Protein AF-A0AAV9YZR0-F1 (afdb_monomer_lite)

Sequence (132 aa):
MIPSLGHGLAVLQLYFVAQFSLRRVFYILSILITTYPLFQLHLNQLNEPRQPRETAWLRSIHAVLYSAFGAENEHPDYPPEPDNVGPDLAGKFCRDLQQLYHLLGADDTSMSLFPEPQIILCTPRLNCIFCP

Organism: NCBI:txid2862362

Structure (mmCIF, N/CA/C/O backbone):
data_AF-A0AAV9YZR0-F1
#
_entry.id   AF-A0AAV9YZR0-F1
#
loop_
_atom_site.group_PDB
_atom_site.id
_atom_site.type_symbol
_atom_site.label_atom_id
_atom_site.label_alt_id
_atom_site.label_comp_id
_atom_site.label_asym_id
_atom_site.label_entity_id
_atom_site.label_seq_id
_atom_site.pdbx_PDB_ins_code
_atom_site.Cartn_x
_atom_site.Cartn_y
_atom_site.Cartn_z
_atom_site.occupancy
_atom_site.B_iso_or_equiv
_atom_site.auth_seq_id
_atom_site.auth_comp_id
_atom_site.auth_asym_id
_atom_site.auth_atom_id
_atom_site.pdbx_PDB_model_num
ATOM 1 N N . MET A 1 1 ? -6.582 18.685 -1.205 1.00 40.47 1 MET A N 1
ATOM 2 C CA . MET A 1 1 ? -5.431 19.158 -2.009 1.00 40.47 1 MET A CA 1
ATOM 3 C C . MET A 1 1 ? -5.025 18.003 -2.918 1.00 40.47 1 MET A C 1
ATOM 5 O O . MET A 1 1 ? -4.905 16.891 -2.431 1.00 40.47 1 MET A O 1
ATOM 9 N N . ILE A 1 2 ? -4.885 18.205 -4.235 1.00 49.16 2 ILE A N 1
ATOM 10 C CA . ILE A 1 2 ? -4.324 17.154 -5.112 1.00 49.16 2 ILE A CA 1
ATOM 11 C C . ILE A 1 2 ? -2.942 16.814 -4.533 1.00 49.16 2 ILE A C 1
ATOM 13 O O . ILE A 1 2 ? -2.220 17.774 -4.228 1.00 49.16 2 ILE A O 1
ATOM 17 N N . PRO A 1 3 ? -2.557 15.532 -4.339 1.00 57.59 3 PRO A N 1
ATOM 18 C CA . PRO A 1 3 ? -1.190 15.215 -3.946 1.00 57.59 3 PRO A CA 1
ATOM 19 C C . PRO A 1 3 ? -0.282 15.963 -4.912 1.00 57.59 3 PRO A C 1
ATOM 21 O O . PRO A 1 3 ? -0.410 15.808 -6.129 1.00 57.59 3 PRO A O 1
ATOM 24 N N . SER A 1 4 ? 0.534 16.883 -4.383 1.00 65.38 4 SER A N 1
ATOM 25 C CA . SER A 1 4 ? 1.358 17.725 -5.243 1.00 65.38 4 SER A CA 1
ATOM 26 C C . SER A 1 4 ? 2.115 16.808 -6.202 1.00 65.38 4 SER A C 1
ATOM 28 O O . SER A 1 4 ? 2.532 15.716 -5.810 1.00 65.38 4 SER A O 1
ATOM 30 N N . LEU A 1 5 ? 2.281 17.210 -7.461 1.00 67.44 5 LEU A N 1
ATOM 31 C CA . LEU A 1 5 ? 3.006 16.401 -8.445 1.00 67.44 5 LEU A CA 1
ATOM 32 C C . LEU A 1 5 ? 4.379 15.944 -7.893 1.00 67.44 5 LEU A C 1
ATOM 34 O O . LEU A 1 5 ? 4.844 14.852 -8.205 1.00 67.44 5 LEU A O 1
ATOM 38 N N . GLY A 1 6 ? 4.966 16.728 -6.979 1.00 70.94 6 GLY A N 1
ATOM 39 C CA . GLY A 1 6 ? 6.156 16.379 -6.203 1.00 70.94 6 GLY A CA 1
ATOM 40 C C . GLY A 1 6 ? 6.008 15.177 -5.258 1.00 70.94 6 GLY A C 1
ATOM 41 O O . GLY A 1 6 ? 6.930 14.373 -5.192 1.00 70.94 6 GLY A O 1
ATOM 42 N N . HIS A 1 7 ? 4.879 14.991 -4.568 1.00 72.81 7 HIS A N 1
ATOM 43 C CA . HIS A 1 7 ? 4.654 13.820 -3.705 1.00 72.81 7 HIS A CA 1
ATOM 44 C C . HIS A 1 7 ? 4.502 12.531 -4.520 1.00 72.81 7 HIS A C 1
ATOM 46 O O . HIS A 1 7 ? 5.093 11.512 -4.172 1.00 72.81 7 HIS A O 1
ATOM 52 N N . GLY A 1 8 ? 3.784 12.590 -5.647 1.00 73.62 8 GLY A N 1
ATOM 53 C CA . GLY A 1 8 ? 3.686 11.459 -6.574 1.00 73.62 8 GLY A CA 1
ATOM 54 C C . GLY A 1 8 ? 5.051 11.076 -7.155 1.00 73.62 8 GLY A C 1
ATOM 55 O O . GLY A 1 8 ? 5.423 9.904 -7.147 1.00 73.62 8 GLY A O 1
ATOM 56 N N . LEU A 1 9 ? 5.842 12.069 -7.580 1.00 77.94 9 LEU A N 1
ATOM 57 C CA . LEU A 1 9 ? 7.218 11.849 -8.036 1.00 77.94 9 LEU A CA 1
ATOM 58 C C . LEU A 1 9 ? 8.118 11.282 -6.931 1.00 77.94 9 LEU A C 1
ATOM 60 O O . LEU A 1 9 ? 8.922 10.397 -7.212 1.00 77.94 9 LEU A O 1
ATOM 64 N N . ALA A 1 10 ? 7.966 11.736 -5.685 1.00 80.38 10 ALA A N 1
ATOM 65 C CA . ALA A 1 10 ? 8.721 11.209 -4.554 1.00 80.38 10 ALA A CA 1
ATOM 66 C C . ALA A 1 10 ? 8.394 9.732 -4.291 1.00 80.38 10 ALA A C 1
ATOM 68 O O . ALA A 1 10 ? 9.312 8.937 -4.109 1.00 80.38 10 ALA A O 1
ATOM 69 N N . VAL A 1 11 ? 7.116 9.334 -4.338 1.00 82.50 11 VAL A N 1
ATOM 70 C CA . VAL A 1 11 ? 6.724 7.917 -4.226 1.00 82.50 11 VAL A CA 1
ATOM 71 C C . VAL A 1 11 ? 7.359 7.099 -5.351 1.00 82.50 11 VAL A C 1
ATOM 73 O O . VAL A 1 11 ? 7.960 6.060 -5.084 1.00 82.50 11 VAL A O 1
ATOM 76 N N . LEU A 1 12 ? 7.304 7.595 -6.592 1.00 83.75 12 LEU A N 1
ATOM 77 C CA . LEU A 1 12 ? 7.939 6.938 -7.736 1.00 83.75 12 LEU A CA 1
ATOM 78 C C . LEU A 1 12 ? 9.448 6.746 -7.527 1.00 83.75 12 LEU A C 1
ATOM 80 O O . LEU A 1 12 ? 9.952 5.647 -7.724 1.00 83.75 12 LEU A O 1
ATOM 84 N N . GLN A 1 13 ? 10.157 7.776 -7.067 1.00 82.69 13 GLN A N 1
ATOM 85 C CA . GLN A 1 13 ? 11.611 7.736 -6.873 1.00 82.69 13 GLN A CA 1
ATOM 86 C C . GLN A 1 13 ? 12.057 6.914 -5.655 1.00 82.69 13 GLN A C 1
ATOM 88 O O . GLN A 1 13 ? 13.115 6.290 -5.691 1.00 82.69 13 GLN A O 1
ATOM 93 N N . LEU A 1 14 ? 11.289 6.929 -4.563 1.00 83.25 14 LEU A N 1
ATOM 94 C CA . LEU A 1 14 ? 11.669 6.272 -3.307 1.00 83.25 14 LEU A CA 1
ATOM 95 C C . LEU A 1 14 ? 11.344 4.778 -3.291 1.00 83.25 14 LEU A C 1
ATOM 97 O O . LEU A 1 14 ? 11.994 4.017 -2.562 1.00 83.25 14 LEU A O 1
ATOM 101 N N . TYR A 1 15 ? 10.318 4.369 -4.035 1.00 82.50 15 TYR A N 1
ATOM 102 C CA . TYR A 1 15 ? 9.744 3.032 -3.923 1.00 82.50 15 TYR A CA 1
ATOM 103 C C . TYR A 1 15 ? 9.840 2.195 -5.198 1.00 82.50 15 TYR A C 1
ATOM 105 O O . TYR A 1 15 ? 9.845 0.969 -5.093 1.00 82.50 15 TYR A O 1
ATOM 113 N N . PHE A 1 16 ? 9.960 2.810 -6.376 1.00 84.25 16 PHE A N 1
ATOM 114 C CA . PHE A 1 16 ? 10.094 2.078 -7.632 1.00 84.25 16 PHE A CA 1
ATOM 115 C C . PHE A 1 16 ? 11.512 2.223 -8.189 1.00 84.25 16 PHE A C 1
ATOM 117 O O . PHE A 1 16 ? 12.016 3.321 -8.409 1.00 84.25 16 PHE A O 1
ATOM 124 N N . VAL A 1 17 ? 12.166 1.088 -8.427 1.00 80.19 17 VAL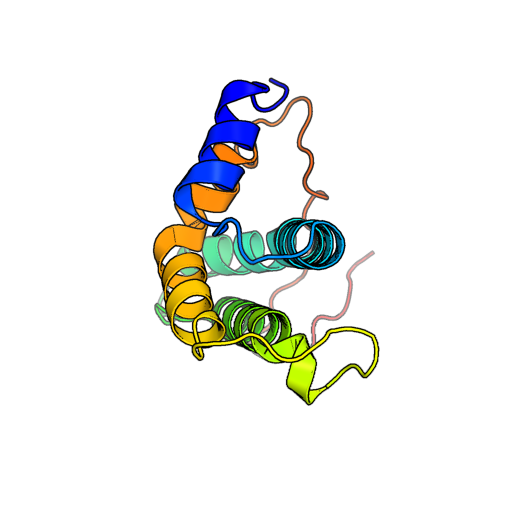 A N 1
ATOM 125 C CA . VAL A 1 17 ? 13.447 1.032 -9.139 1.00 80.19 17 VAL A CA 1
ATOM 126 C C . VAL A 1 17 ? 13.239 1.235 -10.638 1.00 80.19 17 VAL A C 1
ATOM 128 O O . VAL A 1 17 ? 12.211 0.851 -11.190 1.00 80.19 17 VAL A O 1
ATOM 131 N N . ALA A 1 18 ? 14.248 1.786 -11.319 1.00 77.00 18 ALA A N 1
ATOM 132 C CA . ALA A 1 18 ? 14.215 2.047 -12.764 1.00 77.00 18 ALA A CA 1
ATOM 133 C C . ALA A 1 18 ? 14.005 0.784 -13.628 1.00 77.00 18 ALA A C 1
ATOM 135 O O . ALA A 1 18 ? 13.685 0.891 -14.807 1.00 77.00 18 ALA A O 1
ATOM 136 N N . GLN A 1 19 ? 14.196 -0.400 -13.042 1.00 74.25 19 GLN A N 1
ATOM 137 C CA . GLN A 1 19 ? 13.971 -1.697 -13.677 1.00 74.25 19 GLN A CA 1
ATOM 138 C C . GLN A 1 19 ? 12.478 -2.033 -13.823 1.00 74.25 19 GLN A C 1
ATOM 140 O O . GLN A 1 19 ? 12.120 -2.826 -14.693 1.00 74.25 19 GLN A O 1
ATOM 145 N N . PHE A 1 20 ? 11.593 -1.411 -13.032 1.00 76.12 20 PHE A N 1
ATOM 146 C CA . PHE A 1 20 ? 10.161 -1.647 -13.158 1.00 76.12 20 PHE A CA 1
ATOM 147 C C . PHE A 1 20 ? 9.605 -1.057 -14.450 1.00 76.12 20 PHE A C 1
ATOM 149 O O . PHE A 1 20 ? 9.727 0.137 -14.730 1.00 76.12 20 PHE A O 1
ATOM 156 N N . SER A 1 21 ? 8.882 -1.886 -15.204 1.00 81.88 21 SER A N 1
ATOM 157 C CA . SER A 1 21 ? 8.073 -1.389 -16.314 1.00 81.88 21 SER A CA 1
ATOM 158 C C . SER A 1 21 ? 6.967 -0.459 -15.804 1.00 81.88 21 SER A C 1
ATOM 160 O O . SER A 1 21 ? 6.354 -0.706 -14.764 1.00 81.88 21 SER A O 1
ATOM 162 N N . LEU A 1 22 ? 6.637 0.581 -16.578 1.00 83.12 22 LEU A N 1
ATOM 163 C CA . LEU A 1 22 ? 5.541 1.500 -16.241 1.00 83.12 22 LEU A CA 1
ATOM 164 C C . LEU A 1 22 ? 4.221 0.761 -15.981 1.00 83.12 22 LEU A C 1
ATOM 166 O O . LEU A 1 22 ? 3.504 1.098 -15.044 1.00 83.12 22 LEU A O 1
ATOM 170 N N . ARG A 1 23 ? 3.919 -0.287 -16.762 1.00 83.25 23 ARG A N 1
ATOM 171 C CA . ARG A 1 23 ? 2.723 -1.125 -16.570 1.00 83.25 23 ARG A CA 1
ATOM 172 C C . ARG A 1 23 ? 2.676 -1.722 -15.161 1.00 83.25 23 ARG A C 1
ATOM 174 O O . ARG A 1 23 ? 1.615 -1.743 -14.544 1.00 83.25 23 ARG A O 1
ATOM 181 N N . ARG A 1 24 ? 3.816 -2.181 -14.643 1.00 81.44 24 ARG A N 1
ATOM 182 C CA . ARG A 1 24 ? 3.923 -2.759 -13.302 1.00 81.44 24 ARG A CA 1
ATOM 183 C C . ARG A 1 24 ? 3.790 -1.713 -12.205 1.00 81.44 24 ARG A C 1
ATOM 185 O O . ARG A 1 24 ? 3.057 -1.938 -11.248 1.00 81.44 24 ARG A O 1
ATOM 192 N N . VAL A 1 25 ? 4.411 -0.551 -12.392 1.00 86.75 25 VAL A N 1
ATOM 193 C CA . VAL A 1 25 ? 4.234 0.601 -11.497 1.00 86.75 25 VAL A CA 1
ATOM 194 C C . VAL A 1 25 ? 2.752 0.968 -11.388 1.00 86.75 25 VAL A C 1
ATOM 196 O O . VAL A 1 25 ? 2.215 1.033 -10.285 1.00 86.75 25 VAL A O 1
ATOM 199 N N . PHE A 1 26 ? 2.055 1.128 -12.518 1.00 86.75 26 PHE A N 1
ATOM 200 C CA . PHE A 1 26 ? 0.622 1.432 -12.524 1.00 86.75 26 PHE A CA 1
ATOM 201 C C . PHE A 1 26 ? -0.226 0.325 -11.899 1.00 86.75 26 PHE A C 1
ATOM 203 O O . PHE A 1 26 ? -1.193 0.631 -11.205 1.00 86.75 26 PHE A O 1
ATOM 210 N N . TYR A 1 27 ? 0.131 -0.942 -12.101 1.00 86.75 27 TYR A N 1
ATOM 211 C CA . TYR A 1 27 ? -0.557 -2.068 -11.474 1.00 86.75 27 TYR A CA 1
ATOM 212 C C . TYR A 1 27 ? -0.447 -2.020 -9.942 1.00 86.75 27 TYR A C 1
ATOM 214 O O . TYR A 1 27 ? -1.464 -2.061 -9.252 1.00 86.75 27 TYR A O 1
ATOM 222 N N . ILE A 1 28 ? 0.762 -1.823 -9.409 1.00 88.94 28 ILE A N 1
ATOM 223 C CA . ILE A 1 28 ? 1.007 -1.711 -7.962 1.00 88.94 28 ILE A CA 1
ATOM 224 C C . ILE A 1 28 ? 0.309 -0.477 -7.375 1.00 88.94 28 ILE A C 1
ATOM 226 O O . ILE A 1 28 ? -0.326 -0.568 -6.326 1.00 88.94 28 ILE A O 1
ATOM 230 N N . LEU A 1 29 ? 0.375 0.671 -8.056 1.00 88.81 29 LEU A N 1
ATOM 231 C CA . LEU A 1 29 ? -0.340 1.879 -7.630 1.00 88.81 29 LEU A CA 1
ATOM 232 C C . LEU A 1 29 ? -1.858 1.663 -7.612 1.00 88.81 29 LEU A C 1
ATOM 234 O O . LEU A 1 29 ? -2.532 2.107 -6.686 1.00 88.81 29 LEU A O 1
ATOM 238 N N . SER A 1 30 ? -2.393 0.944 -8.600 1.00 87.25 30 SER A N 1
ATOM 239 C CA . SER A 1 30 ? -3.820 0.607 -8.658 1.00 87.25 30 SER A CA 1
ATOM 240 C C . SER A 1 30 ? -4.220 -0.302 -7.496 1.00 87.25 30 SER A C 1
ATOM 242 O O . SER A 1 30 ? -5.264 -0.091 -6.878 1.00 87.25 30 SER A O 1
ATOM 244 N N . ILE A 1 31 ? -3.373 -1.273 -7.142 1.00 89.50 31 ILE A N 1
ATOM 245 C CA . ILE A 1 31 ? -3.570 -2.103 -5.949 1.00 89.50 31 ILE A CA 1
ATOM 246 C C . ILE A 1 31 ? -3.604 -1.240 -4.696 1.00 89.50 31 ILE A C 1
ATOM 248 O O . ILE A 1 31 ? -4.575 -1.329 -3.958 1.00 89.50 31 ILE A O 1
ATOM 252 N N . LEU A 1 32 ? -2.623 -0.357 -4.490 1.00 89.12 32 LEU A N 1
ATOM 2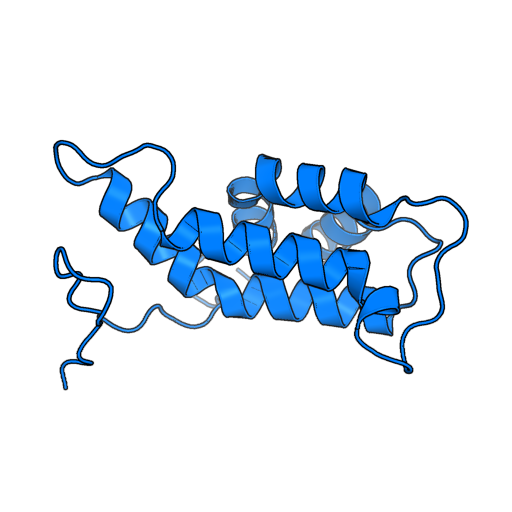53 C CA . LEU A 1 32 ? -2.623 0.541 -3.334 1.00 89.12 32 LEU A CA 1
ATOM 254 C C . LEU A 1 32 ? -3.937 1.323 -3.243 1.00 89.12 32 LEU A C 1
ATOM 256 O O . LEU A 1 32 ? -4.617 1.260 -2.222 1.00 89.12 32 LEU A O 1
ATOM 260 N N . ILE A 1 33 ? -4.347 1.982 -4.330 1.00 86.75 33 ILE A N 1
ATOM 261 C CA . ILE A 1 33 ? -5.593 2.761 -4.368 1.00 86.75 33 ILE A CA 1
ATOM 262 C C . ILE A 1 33 ? -6.810 1.893 -4.019 1.00 86.75 33 ILE A C 1
ATOM 264 O O . ILE A 1 33 ? -7.635 2.285 -3.194 1.00 86.75 33 ILE A O 1
ATOM 268 N N . THR A 1 34 ? -6.914 0.699 -4.601 1.00 86.75 34 THR A N 1
ATOM 269 C CA . THR A 1 34 ? -8.052 -0.210 -4.372 1.00 86.75 34 THR A CA 1
ATOM 270 C C . THR A 1 34 ? -8.054 -0.855 -2.987 1.00 86.75 34 THR A C 1
ATOM 272 O O . THR A 1 34 ? -9.125 -1.161 -2.467 1.00 86.75 34 THR A O 1
ATOM 275 N N . THR A 1 35 ? -6.892 -1.036 -2.354 1.00 89.44 35 THR A N 1
ATOM 276 C CA . THR A 1 35 ? -6.785 -1.615 -1.007 1.00 89.44 35 THR A CA 1
ATOM 277 C C . THR A 1 35 ? -6.950 -0.598 0.120 1.00 89.44 35 THR A C 1
ATOM 279 O O . THR A 1 35 ? -7.080 -0.995 1.279 1.00 89.44 35 THR A O 1
ATOM 282 N N . TYR A 1 36 ? -6.995 0.700 -0.184 1.00 87.81 36 TYR A N 1
ATOM 283 C CA . TYR A 1 36 ? -7.143 1.743 0.831 1.00 87.81 36 TYR A CA 1
ATOM 284 C C . TYR A 1 36 ? -8.379 1.588 1.732 1.00 87.81 36 TYR A C 1
ATOM 286 O O . TYR A 1 36 ? -8.221 1.698 2.950 1.00 87.81 36 TYR A O 1
ATOM 294 N N . PRO A 1 37 ? -9.584 1.254 1.226 1.00 84.00 37 PRO A N 1
ATOM 295 C CA . PRO A 1 37 ? -10.729 0.987 2.095 1.00 84.00 37 PRO A CA 1
ATOM 296 C C . PRO A 1 37 ? -10.455 -0.110 3.129 1.00 84.00 37 PRO A C 1
ATOM 298 O O . PRO A 1 37 ? -10.844 0.020 4.286 1.00 84.00 37 PRO A O 1
ATOM 301 N N . LEU A 1 38 ? -9.730 -1.169 2.750 1.00 85.75 38 LEU A N 1
ATOM 302 C CA . LEU A 1 38 ? -9.343 -2.235 3.680 1.00 85.75 38 LEU A CA 1
ATOM 303 C C . LEU A 1 38 ? -8.361 -1.724 4.738 1.00 85.75 38 LEU A C 1
ATOM 305 O O . LEU A 1 38 ? -8.419 -2.145 5.893 1.00 85.75 38 LEU A O 1
ATOM 309 N N . PHE A 1 39 ? -7.476 -0.801 4.361 1.00 88.62 39 PHE A N 1
ATOM 310 C CA . PHE A 1 39 ? -6.576 -0.155 5.308 1.00 88.62 39 PHE A CA 1
ATOM 311 C C . PHE A 1 39 ? -7.344 0.729 6.299 1.00 88.62 39 PHE A C 1
ATOM 313 O O . PHE A 1 39 ? -7.074 0.681 7.495 1.00 88.62 39 PHE A O 1
ATOM 320 N N . GLN A 1 40 ? -8.370 1.451 5.844 1.00 85.19 40 GLN A N 1
ATOM 321 C CA . GLN A 1 40 ? -9.267 2.202 6.729 1.00 85.19 40 GLN A CA 1
ATOM 322 C C . GLN A 1 40 ? -10.019 1.282 7.701 1.00 85.19 40 GLN A C 1
ATOM 324 O O . GLN A 1 40 ? -10.077 1.566 8.895 1.00 85.19 40 GLN A O 1
ATOM 329 N N . LEU A 1 41 ? -10.521 0.130 7.238 1.00 83.31 41 LEU A N 1
ATOM 330 C CA . LEU A 1 41 ? -11.125 -0.874 8.126 1.00 83.31 41 LEU A CA 1
ATOM 331 C C . LEU A 1 41 ? -10.129 -1.404 9.163 1.00 83.31 41 LEU A C 1
ATOM 333 O O . LEU A 1 41 ? -10.496 -1.605 10.320 1.00 83.31 41 LEU A O 1
ATOM 337 N N . HIS A 1 42 ? -8.870 -1.613 8.770 1.00 86.69 42 HIS A N 1
ATOM 338 C CA . HIS A 1 42 ? -7.800 -1.967 9.698 1.00 86.69 42 HIS A CA 1
ATOM 339 C C . HIS A 1 42 ? -7.607 -0.892 10.778 1.00 86.69 42 HIS A C 1
ATOM 341 O O . HIS A 1 42 ? -7.635 -1.233 11.961 1.00 86.69 42 HIS A O 1
ATOM 347 N N . LEU A 1 43 ? -7.473 0.382 10.394 1.00 85.81 43 LEU A N 1
ATOM 348 C CA . LEU A 1 43 ? -7.307 1.492 11.340 1.00 85.81 43 LEU A CA 1
ATOM 349 C C . LEU A 1 43 ? -8.507 1.631 12.284 1.00 85.81 43 LEU A C 1
ATOM 351 O O . LEU A 1 43 ? -8.324 1.765 13.492 1.00 85.81 43 LEU A O 1
ATOM 355 N N . ASN A 1 44 ? -9.727 1.527 11.757 1.00 82.75 44 ASN A N 1
ATOM 356 C CA . ASN A 1 44 ? -10.947 1.572 12.562 1.00 82.75 44 ASN A CA 1
ATOM 357 C C . ASN A 1 44 ? -10.988 0.429 13.578 1.00 82.75 44 ASN A C 1
ATOM 359 O O . ASN A 1 44 ? -11.289 0.651 14.748 1.00 82.75 44 ASN A O 1
ATOM 363 N N . GLN A 1 45 ? -10.626 -0.784 13.156 1.00 82.19 45 GLN A N 1
ATOM 364 C CA . GLN A 1 45 ? -10.575 -1.939 14.042 1.00 82.19 45 GLN A CA 1
ATOM 365 C C . GLN A 1 45 ? -9.498 -1.781 15.126 1.00 82.19 45 GLN A C 1
ATOM 367 O O . GLN A 1 45 ? -9.730 -2.188 16.254 1.00 82.19 45 GLN A O 1
ATOM 372 N N . LEU A 1 46 ? -8.351 -1.151 14.857 1.00 83.31 46 LEU A N 1
ATOM 373 C CA . LEU A 1 46 ? -7.339 -0.915 15.899 1.00 83.31 46 LEU A CA 1
ATOM 374 C C . LEU A 1 46 ? -7.829 -0.024 17.056 1.00 83.31 46 LEU A C 1
ATOM 376 O O . LEU A 1 46 ? -7.268 -0.106 18.149 1.00 83.31 46 LEU A O 1
ATOM 380 N N . ASN A 1 47 ? -8.869 0.785 16.841 1.00 80.44 47 ASN A N 1
ATOM 381 C CA . ASN A 1 47 ? -9.469 1.621 17.884 1.00 80.44 47 ASN A CA 1
ATOM 382 C C . ASN A 1 47 ? -10.405 0.838 18.825 1.00 80.44 47 ASN A C 1
ATOM 384 O O . ASN A 1 47 ? -10.787 1.351 19.877 1.00 80.44 47 ASN A O 1
ATOM 388 N N . GLU A 1 48 ? -10.765 -0.401 18.479 1.00 79.56 48 GLU A N 1
ATOM 389 C CA . GLU A 1 48 ? -11.637 -1.253 19.288 1.00 79.56 48 GLU A CA 1
ATOM 390 C C . GLU A 1 48 ? -10.845 -2.020 20.368 1.00 79.56 48 GLU A C 1
ATOM 392 O O . GLU A 1 48 ? -9.701 -2.445 20.156 1.00 79.56 48 GLU A O 1
ATOM 397 N N . PRO A 1 49 ? -11.441 -2.276 21.546 1.00 77.88 49 PRO A N 1
ATOM 398 C CA . PRO A 1 49 ? -10.761 -2.990 22.615 1.00 77.88 49 PRO A CA 1
ATOM 399 C C . PRO A 1 49 ? -10.423 -4.431 22.205 1.00 77.88 49 PRO A C 1
ATOM 401 O O . PRO A 1 49 ? -11.240 -5.150 21.630 1.00 77.88 49 PRO A O 1
ATOM 404 N N . ARG A 1 50 ? -9.228 -4.890 22.605 1.00 82.19 50 ARG A N 1
ATOM 405 C CA . ARG A 1 50 ? -8.727 -6.274 22.432 1.00 82.19 50 ARG A CA 1
ATOM 406 C C . ARG A 1 50 ? -8.488 -6.712 20.979 1.00 82.19 50 ARG A C 1
ATOM 408 O O . ARG A 1 50 ? -8.412 -7.913 20.724 1.00 82.19 50 ARG A O 1
ATOM 415 N N . GLN A 1 51 ? -8.339 -5.781 20.040 1.00 77.56 51 GLN A N 1
ATOM 416 C CA . GLN A 1 51 ? -7.996 -6.130 18.662 1.00 77.56 51 GLN A CA 1
ATOM 417 C C . GLN A 1 51 ? -6.498 -6.433 18.494 1.00 77.56 51 GLN A C 1
ATOM 419 O O . GLN A 1 51 ? -5.657 -5.833 19.171 1.00 77.56 51 GLN A O 1
ATOM 424 N N . PRO A 1 52 ? -6.137 -7.387 17.617 1.00 80.62 52 PRO A N 1
ATOM 425 C CA . PRO A 1 52 ? -4.742 -7.675 17.312 1.00 80.62 52 PRO A CA 1
ATOM 426 C C . PRO A 1 52 ? -4.108 -6.524 16.522 1.00 80.62 52 PRO A C 1
ATOM 428 O O . PRO A 1 52 ? -4.778 -5.866 15.729 1.00 80.62 52 PRO A O 1
ATOM 431 N N . ARG A 1 53 ? -2.788 -6.339 16.678 1.00 82.88 53 ARG A N 1
ATOM 432 C CA . ARG A 1 53 ? -2.011 -5.365 15.886 1.00 82.88 53 ARG A CA 1
ATOM 433 C C . ARG A 1 53 ? -2.095 -5.635 14.384 1.00 82.88 53 ARG A C 1
ATOM 435 O O . ARG A 1 53 ? -2.123 -4.698 13.602 1.00 82.88 53 ARG A O 1
ATOM 442 N N . GLU A 1 54 ? -2.160 -6.904 13.989 1.00 83.81 54 GLU A N 1
ATOM 443 C CA . GLU A 1 54 ? -2.350 -7.314 12.599 1.00 83.81 54 GLU A CA 1
ATOM 444 C C . GLU A 1 54 ? -3.760 -7.871 12.406 1.00 83.81 54 GLU A C 1
ATOM 446 O O . GLU A 1 54 ? -4.070 -9.009 12.774 1.00 83.81 54 GLU A O 1
ATOM 451 N N . THR A 1 55 ? -4.643 -7.062 11.823 1.00 86.50 55 THR A N 1
ATOM 452 C CA . THR A 1 55 ? -6.009 -7.496 11.513 1.00 86.50 55 THR A CA 1
ATOM 453 C C . THR A 1 55 ? -6.022 -8.406 10.280 1.00 86.50 55 THR A C 1
ATOM 455 O O . THR A 1 55 ? -5.050 -8.505 9.526 1.00 86.50 55 THR A O 1
ATOM 458 N N . ALA A 1 56 ? -7.136 -9.105 10.044 1.00 85.19 56 ALA A N 1
ATOM 459 C CA . ALA A 1 56 ? -7.315 -9.874 8.808 1.00 85.19 56 ALA A CA 1
ATOM 460 C C . ALA A 1 56 ? -7.234 -8.978 7.555 1.00 85.19 56 ALA A C 1
ATOM 462 O O . ALA A 1 56 ? -6.710 -9.408 6.529 1.00 85.19 56 ALA A O 1
ATOM 463 N N . TRP A 1 57 ? -7.680 -7.723 7.670 1.00 87.81 57 TRP A N 1
ATOM 464 C CA . TRP A 1 57 ? -7.570 -6.715 6.619 1.00 87.81 57 TRP A CA 1
ATOM 465 C C . TRP A 1 57 ? -6.113 -6.426 6.268 1.00 87.81 57 TRP A C 1
ATOM 467 O O . TRP A 1 57 ? -5.732 -6.594 5.114 1.00 87.81 57 TRP A O 1
ATOM 477 N N . LEU A 1 58 ? -5.275 -6.106 7.262 1.00 89.69 58 LEU A N 1
ATOM 478 C CA . LEU A 1 58 ? -3.858 -5.816 7.026 1.00 89.69 58 LEU A CA 1
ATOM 479 C C . LEU A 1 58 ? -3.126 -7.010 6.399 1.00 89.69 58 LEU A C 1
ATOM 481 O O . LEU A 1 58 ? -2.401 -6.850 5.421 1.00 89.69 58 LEU A O 1
ATOM 485 N N . ARG A 1 59 ? -3.384 -8.227 6.898 1.00 89.25 59 ARG A N 1
ATOM 486 C CA . ARG A 1 59 ? -2.808 -9.456 6.326 1.00 89.25 59 ARG A CA 1
ATOM 487 C C . ARG A 1 59 ? -3.218 -9.675 4.869 1.00 89.25 59 ARG A C 1
ATOM 489 O O . ARG A 1 59 ? -2.392 -10.105 4.070 1.00 89.25 59 ARG A O 1
ATOM 496 N N . SER A 1 60 ? -4.464 -9.358 4.519 1.00 88.56 60 SER A N 1
ATOM 497 C CA . SER A 1 60 ? -4.952 -9.463 3.138 1.00 88.56 60 SER A CA 1
ATOM 498 C C . SER A 1 60 ? -4.273 -8.443 2.226 1.00 88.56 60 SER A C 1
ATOM 500 O O . SER A 1 60 ? -3.853 -8.797 1.130 1.00 88.56 60 SER A O 1
ATOM 502 N N . ILE A 1 61 ? -4.090 -7.203 2.695 1.00 91.81 61 ILE A N 1
ATOM 503 C CA . ILE A 1 61 ? -3.361 -6.169 1.947 1.00 91.81 61 ILE A CA 1
ATOM 504 C C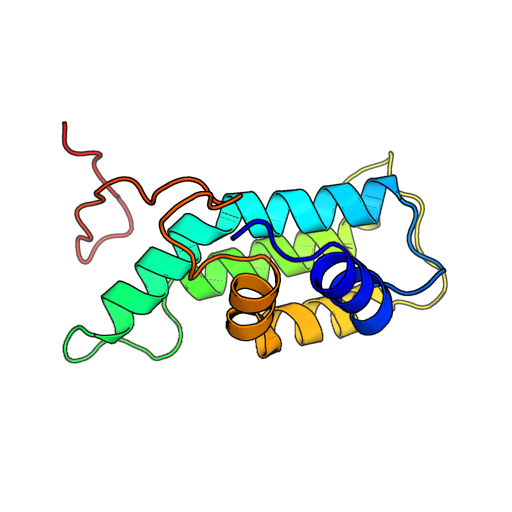 . ILE A 1 61 ? -1.917 -6.611 1.697 1.00 91.81 61 ILE A C 1
ATOM 506 O O . ILE A 1 61 ? -1.447 -6.536 0.565 1.00 91.81 61 ILE A O 1
ATOM 510 N N . HIS A 1 62 ? -1.233 -7.130 2.723 1.00 92.69 62 HIS A N 1
ATOM 511 C CA . HIS A 1 62 ? 0.121 -7.660 2.566 1.00 92.69 62 HIS A CA 1
ATOM 512 C C . HIS A 1 62 ? 0.156 -8.781 1.525 1.00 92.69 62 HIS A C 1
ATOM 514 O O . HIS A 1 62 ? 0.975 -8.729 0.616 1.00 92.69 62 HIS A O 1
ATOM 520 N N . ALA A 1 63 ? -0.750 -9.761 1.609 1.00 89.44 63 ALA A N 1
ATOM 521 C CA . ALA A 1 63 ? -0.796 -10.872 0.660 1.00 89.44 63 ALA A CA 1
ATOM 522 C C . ALA A 1 63 ? -0.966 -10.398 -0.795 1.00 89.44 63 ALA A C 1
ATOM 524 O O . ALA A 1 63 ? -0.246 -10.865 -1.676 1.00 89.44 63 ALA A O 1
ATOM 525 N N . VAL A 1 64 ? -1.863 -9.435 -1.037 1.00 90.06 64 VAL A N 1
ATOM 526 C CA . VAL A 1 64 ? -2.076 -8.860 -2.376 1.00 90.06 64 VAL A CA 1
ATOM 527 C C . VAL A 1 64 ? -0.842 -8.094 -2.853 1.00 90.06 64 VAL A C 1
ATOM 529 O O . VAL A 1 64 ? -0.435 -8.259 -4.000 1.00 90.06 64 VAL A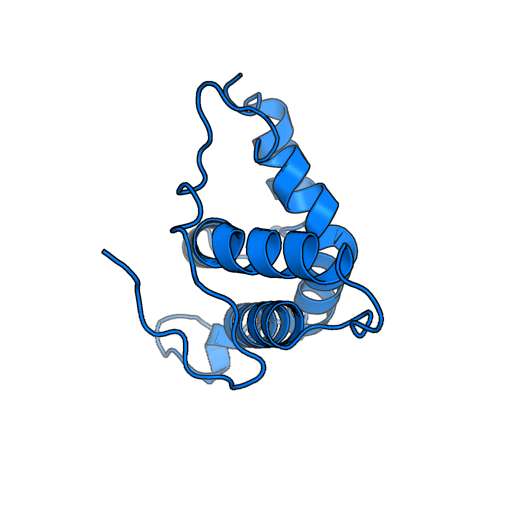 O 1
ATOM 532 N N . LEU A 1 65 ? -0.206 -7.298 -1.987 1.00 90.12 65 LEU A N 1
ATOM 533 C CA . LEU A 1 65 ? 1.034 -6.599 -2.336 1.00 90.12 65 LEU A CA 1
ATOM 534 C C . LEU A 1 65 ? 2.148 -7.594 -2.684 1.00 90.12 65 LEU A C 1
ATOM 536 O O . LEU A 1 65 ? 2.754 -7.472 -3.744 1.00 90.12 65 LEU A O 1
ATOM 540 N N . TYR A 1 66 ? 2.382 -8.612 -1.855 1.00 89.06 66 TYR A N 1
ATOM 541 C CA . TYR A 1 66 ? 3.385 -9.644 -2.135 1.00 89.06 66 TYR A CA 1
ATOM 542 C C . TYR A 1 66 ? 3.129 -10.369 -3.465 1.00 89.06 66 TYR A C 1
ATOM 544 O O . TYR A 1 66 ? 4.071 -10.541 -4.235 1.00 89.06 66 TYR A O 1
ATOM 552 N N . SER A 1 67 ? 1.876 -10.725 -3.776 1.00 85.56 67 SER A N 1
ATOM 553 C CA . SER A 1 67 ? 1.512 -11.305 -5.084 1.00 85.56 67 SER A CA 1
ATOM 554 C C . SER A 1 67 ? 1.793 -10.327 -6.233 1.00 85.56 67 SER A C 1
ATOM 556 O O . SER A 1 67 ? 2.406 -10.700 -7.229 1.00 85.56 67 SER A O 1
ATOM 558 N N . ALA A 1 68 ? 1.479 -9.040 -6.082 1.00 84.62 68 ALA A N 1
ATOM 559 C CA . ALA A 1 68 ? 1.706 -8.045 -7.130 1.00 84.62 68 ALA A CA 1
ATOM 560 C C . ALA A 1 68 ? 3.188 -7.799 -7.453 1.00 84.62 68 ALA A C 1
ATOM 562 O O . ALA A 1 68 ? 3.587 -7.645 -8.616 1.00 84.62 68 ALA A O 1
ATOM 563 N N . PHE A 1 69 ? 4.026 -7.803 -6.421 1.00 83.19 69 PHE A N 1
ATOM 564 C CA . PHE A 1 69 ? 5.479 -7.741 -6.562 1.00 83.19 69 PHE A CA 1
ATOM 565 C C . PHE A 1 69 ? 6.100 -9.059 -7.049 1.00 83.19 69 PHE A C 1
ATOM 567 O O . PHE A 1 69 ? 7.265 -9.047 -7.427 1.00 83.19 69 PHE A O 1
ATOM 574 N N . GLY A 1 70 ? 5.328 -10.148 -7.107 1.00 78.31 70 GLY A N 1
ATOM 575 C CA . GLY A 1 70 ? 5.693 -11.425 -7.728 1.00 78.31 70 GLY A CA 1
ATOM 576 C C . GLY A 1 70 ? 4.856 -11.781 -8.963 1.00 78.31 70 GLY A C 1
ATOM 577 O O . GLY A 1 70 ? 4.818 -12.952 -9.335 1.00 78.31 70 GLY A O 1
ATOM 578 N N . ALA A 1 71 ? 4.169 -10.808 -9.579 1.00 70.31 71 ALA A N 1
ATOM 579 C CA . ALA A 1 71 ? 3.225 -11.014 -10.682 1.00 70.31 71 ALA A CA 1
ATOM 580 C C . ALA A 1 71 ? 3.810 -11.763 -11.894 1.00 70.31 71 ALA A C 1
ATOM 582 O O . ALA A 1 71 ? 3.055 -12.415 -12.607 1.00 70.31 71 ALA A O 1
ATOM 583 N N . GLU A 1 72 ? 5.128 -11.737 -12.112 1.00 66.25 72 GLU A N 1
ATOM 584 C CA . GLU A 1 72 ? 5.811 -12.556 -13.126 1.00 66.25 72 GLU A CA 1
ATOM 585 C C . GLU A 1 72 ? 5.600 -14.067 -12.942 1.00 66.25 72 GLU A C 1
ATOM 587 O O . GLU A 1 72 ? 5.698 -14.829 -13.901 1.00 66.25 72 GLU A O 1
ATOM 592 N N . ASN A 1 73 ? 5.286 -14.506 -11.720 1.00 65.19 73 ASN A N 1
ATOM 593 C CA . ASN A 1 73 ? 5.026 -15.909 -11.405 1.00 65.19 73 ASN A CA 1
ATOM 594 C C . ASN A 1 73 ? 3.578 -16.322 -11.720 1.00 65.19 73 ASN A C 1
ATOM 596 O O . ASN A 1 73 ? 3.294 -17.514 -11.827 1.00 65.19 73 ASN A O 1
ATOM 600 N N . GLU A 1 74 ? 2.664 -15.357 -11.860 1.00 65.31 74 GLU A N 1
ATOM 601 C CA . GLU A 1 74 ? 1.216 -15.597 -11.975 1.00 65.31 74 GLU A CA 1
ATOM 602 C C . GLU A 1 74 ? 0.633 -15.105 -13.310 1.00 65.31 74 GLU A C 1
ATOM 604 O O . GLU A 1 74 ? -0.372 -15.641 -13.784 1.00 65.31 74 GLU A O 1
ATOM 609 N N . HIS A 1 75 ? 1.268 -14.122 -13.956 1.00 66.81 75 HIS A N 1
ATOM 610 C CA . HIS A 1 75 ? 0.769 -13.481 -15.166 1.00 66.81 75 HIS A CA 1
ATOM 611 C C . HIS A 1 75 ? 1.808 -13.501 -16.301 1.00 66.81 75 HIS A C 1
ATOM 613 O O . HIS A 1 75 ? 2.851 -12.857 -16.190 1.00 66.81 75 HIS A O 1
ATOM 619 N N . PRO A 1 76 ? 1.500 -14.139 -17.449 1.00 67.25 76 PRO A N 1
ATOM 620 C CA . PRO A 1 76 ? 2.429 -14.255 -18.580 1.00 67.25 76 PRO A CA 1
ATOM 621 C C . PRO A 1 76 ? 2.777 -12.907 -19.236 1.00 67.25 76 PRO A C 1
ATOM 623 O O . PRO A 1 76 ? 3.750 -12.816 -19.980 1.00 67.25 76 PRO A O 1
ATOM 626 N N . ASP A 1 77 ? 2.004 -11.857 -18.946 1.00 71.56 77 ASP A N 1
ATOM 627 C CA . ASP A 1 77 ? 2.210 -10.498 -19.454 1.00 71.56 77 ASP A CA 1
ATOM 628 C C . ASP A 1 77 ? 3.288 -9.703 -18.694 1.00 71.56 77 ASP A C 1
ATOM 630 O O . ASP A 1 77 ? 3.607 -8.574 -19.087 1.00 71.56 77 ASP A O 1
ATOM 634 N N . TYR A 1 78 ? 3.832 -10.256 -17.604 1.00 69.69 78 TYR A N 1
ATOM 635 C CA . TYR A 1 78 ? 4.854 -9.618 -16.777 1.00 69.69 78 TYR A CA 1
ATOM 636 C C . TYR A 1 78 ? 6.163 -10.411 -16.891 1.00 69.69 78 TYR A C 1
ATOM 638 O O . TYR A 1 78 ? 6.245 -11.525 -16.379 1.00 69.69 78 TYR A O 1
ATOM 646 N N . PRO A 1 79 ? 7.189 -9.880 -17.584 1.00 68.06 79 PRO A N 1
ATOM 647 C CA . PRO A 1 79 ? 8.457 -10.584 -17.726 1.00 68.06 79 PRO A CA 1
ATOM 648 C C . PRO A 1 79 ? 9.147 -10.750 -16.360 1.00 68.06 79 PRO A C 1
ATOM 650 O O . PRO A 1 79 ? 9.023 -9.860 -15.513 1.00 68.06 79 PRO A O 1
ATOM 653 N N . PRO A 1 80 ? 9.892 -11.851 -16.148 1.00 67.38 80 PRO A N 1
ATOM 654 C CA . PRO A 1 80 ? 10.622 -12.078 -14.908 1.00 67.38 80 PRO A CA 1
ATOM 655 C C . PRO A 1 80 ? 11.693 -11.008 -14.711 1.00 67.38 80 PRO A C 1
ATOM 657 O O . PRO A 1 80 ? 12.426 -10.670 -15.645 1.00 67.38 80 PRO A O 1
ATOM 660 N N . GLU A 1 81 ? 11.781 -10.470 -13.496 1.00 67.44 81 GLU A N 1
ATOM 661 C CA . GLU A 1 81 ? 12.778 -9.452 -13.188 1.00 67.44 81 GLU A CA 1
ATOM 662 C C . GLU A 1 81 ? 14.147 -10.079 -12.926 1.00 67.44 81 GLU A C 1
ATOM 664 O O . GLU A 1 81 ? 14.246 -11.093 -12.226 1.00 67.44 81 GLU A O 1
ATOM 669 N N . PRO A 1 82 ? 15.222 -9.479 -13.466 1.00 59.22 82 PRO A N 1
ATOM 670 C CA . PRO A 1 82 ? 16.554 -9.802 -13.005 1.00 59.22 82 PRO A CA 1
ATOM 671 C C . PRO A 1 82 ? 16.646 -9.342 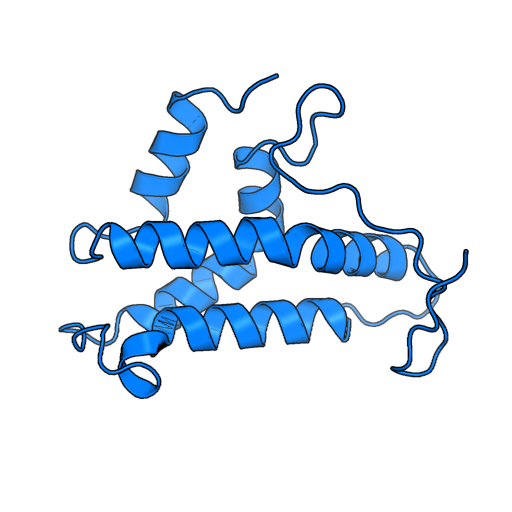-11.543 1.00 59.22 82 PRO A C 1
ATOM 673 O O . PRO A 1 8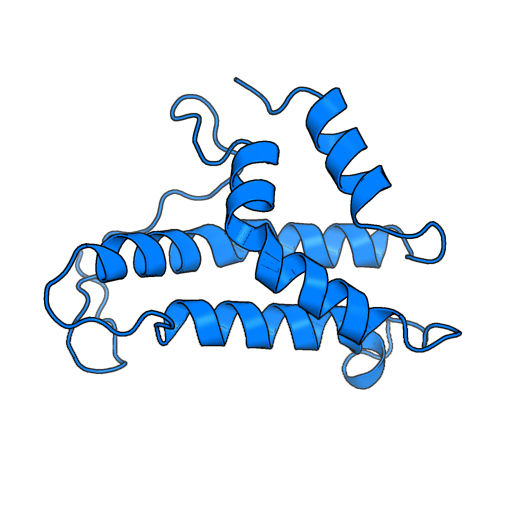2 ? 16.293 -8.212 -11.228 1.00 59.22 82 PRO A O 1
ATOM 676 N N . ASP A 1 83 ? 17.108 -10.220 -10.656 1.00 62.97 83 ASP A N 1
ATOM 677 C CA . ASP A 1 83 ? 17.579 -9.890 -9.299 1.00 62.97 83 ASP A CA 1
ATOM 678 C C . ASP A 1 83 ? 16.603 -10.036 -8.110 1.00 62.97 83 ASP A C 1
ATOM 680 O O . ASP A 1 83 ? 16.954 -9.612 -7.013 1.00 62.97 83 ASP A O 1
ATOM 684 N N . ASN A 1 84 ? 15.442 -10.703 -8.233 1.00 65.12 84 ASN A N 1
ATOM 685 C CA . ASN A 1 84 ? 14.565 -11.017 -7.075 1.00 65.12 84 ASN A CA 1
ATOM 686 C C . ASN A 1 84 ? 14.233 -9.793 -6.183 1.00 65.12 84 ASN A C 1
ATOM 688 O O . ASN A 1 84 ? 14.071 -9.913 -4.970 1.00 65.12 84 ASN A O 1
ATOM 692 N N . VAL A 1 85 ? 14.127 -8.600 -6.772 1.00 71.88 85 VAL A N 1
ATOM 693 C CA . VAL A 1 85 ? 13.927 -7.336 -6.037 1.00 71.88 85 VAL A CA 1
ATOM 694 C C . VAL A 1 85 ? 12.491 -7.208 -5.489 1.00 71.88 85 VAL A C 1
ATOM 696 O O . VAL A 1 85 ? 12.241 -6.499 -4.510 1.00 71.88 85 VAL A O 1
ATOM 699 N N . GLY A 1 86 ? 11.541 -7.936 -6.086 1.00 74.19 86 GLY A N 1
ATOM 700 C CA . GLY A 1 86 ? 10.112 -7.901 -5.764 1.00 74.19 86 GLY A CA 1
ATOM 701 C C . GLY A 1 86 ? 9.781 -8.103 -4.277 1.00 74.19 86 GLY A C 1
ATOM 702 O O . GLY A 1 86 ? 9.175 -7.208 -3.684 1.00 74.19 86 GLY A O 1
ATOM 703 N N . PRO A 1 87 ? 10.178 -9.218 -3.632 1.00 78.31 87 PRO A N 1
ATOM 704 C CA . PRO A 1 87 ? 9.851 -9.492 -2.228 1.00 78.31 87 PRO A CA 1
ATOM 705 C C . PRO A 1 87 ? 10.383 -8.451 -1.230 1.00 78.31 87 PRO A C 1
ATOM 707 O O . PRO A 1 87 ? 9.682 -8.101 -0.274 1.00 78.31 87 PRO A O 1
ATOM 710 N N . ASP A 1 88 ? 11.588 -7.924 -1.456 1.00 82.06 88 ASP A N 1
ATOM 711 C CA . ASP A 1 88 ? 12.195 -6.908 -0.587 1.00 82.06 88 ASP A CA 1
ATOM 712 C C . ASP A 1 88 ? 11.443 -5.576 -0.679 1.00 82.06 88 ASP A C 1
ATOM 714 O O . ASP A 1 88 ? 11.179 -4.920 0.340 1.00 82.06 88 ASP A O 1
ATOM 718 N N . LEU A 1 89 ? 11.032 -5.200 -1.893 1.00 83.31 89 LEU A N 1
ATOM 719 C CA . LEU A 1 89 ? 10.201 -4.022 -2.115 1.00 83.31 89 LEU A CA 1
ATOM 720 C C . LEU A 1 89 ? 8.786 -4.219 -1.582 1.00 83.31 89 LEU A C 1
ATOM 722 O O . LEU A 1 89 ? 8.301 -3.336 -0.880 1.00 83.31 89 LEU A O 1
ATOM 726 N N . ALA A 1 90 ? 8.160 -5.378 -1.783 1.00 86.88 90 ALA A N 1
ATOM 727 C CA . ALA A 1 90 ? 6.868 -5.696 -1.176 1.00 86.88 90 ALA A CA 1
ATOM 728 C C . ALA A 1 90 ? 6.909 -5.522 0.349 1.00 86.88 90 ALA A C 1
ATOM 730 O O . ALA A 1 90 ? 6.040 -4.870 0.931 1.00 86.88 90 ALA A O 1
ATOM 731 N N . GLY A 1 91 ? 7.971 -6.023 0.990 1.00 88.31 91 GLY A N 1
ATOM 732 C CA . GLY A 1 91 ? 8.201 -5.835 2.418 1.00 88.31 91 GLY A CA 1
ATOM 733 C C . GLY A 1 91 ? 8.364 -4.364 2.809 1.00 88.31 91 GLY A C 1
ATOM 734 O O . GLY A 1 91 ? 7.841 -3.948 3.843 1.00 88.31 91 GLY A O 1
ATOM 735 N N . LYS A 1 92 ? 9.049 -3.555 1.990 1.00 89.00 92 LYS A N 1
ATOM 736 C CA . LYS A 1 92 ? 9.160 -2.101 2.199 1.00 89.00 92 LYS A CA 1
ATOM 737 C C . LYS A 1 92 ? 7.797 -1.408 2.099 1.00 89.00 92 LYS A C 1
ATOM 739 O O . LYS A 1 92 ? 7.460 -0.633 2.987 1.00 89.00 92 LYS A O 1
ATOM 744 N N . PHE A 1 93 ? 6.995 -1.732 1.086 1.00 90.62 93 PHE A N 1
ATOM 745 C CA . PHE A 1 93 ? 5.642 -1.187 0.928 1.00 90.62 93 PHE A CA 1
ATOM 746 C C . PHE A 1 93 ? 4.728 -1.566 2.096 1.00 90.62 93 PHE A C 1
ATOM 748 O O . PHE A 1 93 ? 4.000 -0.715 2.594 1.00 90.62 93 PHE A O 1
ATOM 755 N N . CYS A 1 94 ? 4.785 -2.815 2.566 1.00 91.50 94 CYS A N 1
ATOM 756 C CA . CYS A 1 94 ? 3.984 -3.258 3.708 1.00 91.50 94 CYS A CA 1
ATOM 757 C C . CYS A 1 94 ? 4.358 -2.512 5.001 1.00 91.50 94 CYS A C 1
ATOM 759 O O . CYS A 1 94 ? 3.477 -2.149 5.775 1.00 91.50 94 CYS A O 1
ATOM 761 N N . ARG A 1 95 ? 5.654 -2.245 5.233 1.00 91.62 95 ARG A N 1
ATOM 762 C CA . ARG A 1 95 ? 6.116 -1.485 6.411 1.00 91.62 95 ARG A CA 1
ATOM 763 C C . ARG A 1 95 ? 5.710 -0.014 6.369 1.00 91.62 95 ARG A C 1
ATOM 765 O O . ARG A 1 95 ? 5.314 0.525 7.397 1.00 91.62 95 ARG A O 1
ATOM 772 N N . ASP A 1 96 ? 5.787 0.601 5.194 1.00 91.44 96 ASP A N 1
ATOM 773 C CA . ASP A 1 96 ? 5.567 2.039 5.016 1.00 91.44 96 ASP A CA 1
ATOM 774 C C . ASP A 1 96 ? 4.137 2.361 4.539 1.00 91.44 96 ASP A C 1
ATOM 776 O O . ASP A 1 96 ? 3.867 3.440 4.009 1.00 91.44 96 ASP A O 1
ATOM 780 N N . LEU A 1 97 ? 3.206 1.412 4.682 1.00 90.50 97 LEU A N 1
ATOM 781 C CA . LEU A 1 97 ? 1.884 1.461 4.059 1.00 90.50 97 LEU A CA 1
ATOM 782 C C . LEU A 1 97 ? 1.082 2.707 4.471 1.00 90.50 97 LEU A C 1
ATOM 784 O O . LEU A 1 97 ? 0.460 3.356 3.631 1.00 90.50 97 LEU A O 1
ATOM 788 N N . GLN A 1 98 ? 1.138 3.085 5.751 1.00 88.81 98 GLN A N 1
ATOM 789 C CA . GLN A 1 98 ? 0.470 4.287 6.255 1.00 88.81 98 GLN A CA 1
ATOM 790 C C . GLN A 1 98 ? 1.039 5.563 5.619 1.00 88.81 98 GLN A C 1
ATOM 792 O O . GLN A 1 98 ? 0.286 6.439 5.194 1.00 88.81 98 GLN A O 1
ATOM 797 N N . GLN A 1 99 ? 2.367 5.664 5.528 1.00 87.50 99 GLN A N 1
ATOM 798 C CA . GLN A 1 99 ? 3.060 6.805 4.933 1.00 87.50 99 GLN A CA 1
ATOM 799 C C . GLN A 1 99 ? 2.788 6.886 3.430 1.00 87.50 99 GLN A C 1
ATOM 801 O O . GLN A 1 99 ? 2.582 7.979 2.909 1.00 87.50 99 GLN A O 1
ATOM 806 N N . LEU A 1 100 ? 2.739 5.743 2.742 1.00 87.88 100 LEU A N 1
ATOM 807 C CA . LEU A 1 100 ? 2.382 5.661 1.328 1.00 87.88 100 LEU A CA 1
ATOM 808 C C . LEU A 1 100 ? 0.978 6.212 1.076 1.00 87.88 100 LEU A C 1
ATOM 810 O O . LEU A 1 100 ? 0.810 7.060 0.202 1.00 87.88 100 LEU A O 1
ATOM 814 N N . TYR A 1 101 ? -0.014 5.794 1.865 1.00 86.94 101 TYR A N 1
ATOM 815 C CA . TYR A 1 101 ? -1.368 6.336 1.753 1.00 86.94 101 TYR A CA 1
ATOM 816 C C . TYR A 1 101 ? -1.411 7.842 2.015 1.00 86.94 101 TYR A C 1
ATOM 818 O O . TYR A 1 101 ? -2.003 8.583 1.229 1.00 86.94 101 TYR A O 1
ATOM 826 N N . HIS A 1 102 ? -0.724 8.306 3.059 1.00 83.94 102 HIS A N 1
ATOM 827 C CA . HIS A 1 102 ? -0.632 9.729 3.377 1.00 83.94 102 HIS A CA 1
ATOM 828 C C . HIS A 1 102 ? -0.029 10.548 2.220 1.00 83.94 102 HIS A C 1
ATOM 830 O O . HIS A 1 102 ? -0.619 11.534 1.782 1.00 83.94 102 HIS A O 1
ATOM 836 N N . LEU A 1 103 ? 1.106 10.107 1.663 1.00 81.69 103 LEU A N 1
ATOM 837 C CA . LEU A 1 103 ? 1.785 10.771 0.540 1.00 81.69 103 LEU A CA 1
ATOM 838 C C . LEU A 1 103 ? 0.937 10.806 -0.735 1.00 81.69 103 LEU A C 1
ATOM 840 O O . LEU A 1 103 ? 1.011 11.763 -1.509 1.00 81.69 103 LEU A O 1
ATOM 844 N N . LEU A 1 104 ? 0.121 9.776 -0.945 1.00 80.62 104 LEU A N 1
ATOM 845 C CA . LEU A 1 104 ? -0.821 9.689 -2.058 1.00 80.62 104 LEU A CA 1
ATOM 846 C C . LEU A 1 104 ? -2.106 10.510 -1.830 1.00 80.62 104 LEU A C 1
ATOM 848 O O . LEU A 1 104 ? -2.957 10.553 -2.717 1.00 80.62 104 LEU A O 1
ATOM 852 N N . GLY A 1 105 ? -2.242 11.193 -0.689 1.00 73.75 105 GLY A N 1
ATOM 853 C CA . GLY A 1 105 ? -3.343 12.119 -0.410 1.00 73.75 105 GLY A CA 1
ATOM 854 C C . GLY A 1 105 ? -4.549 11.497 0.295 1.00 73.75 105 GLY A C 1
ATOM 855 O O . GLY A 1 105 ? -5.645 12.040 0.199 1.00 73.75 105 GLY A O 1
ATOM 856 N N . ALA A 1 106 ? -4.370 10.377 1.001 1.00 73.25 106 ALA A N 1
ATOM 857 C CA . ALA A 1 106 ? -5.446 9.703 1.734 1.00 73.25 106 ALA A CA 1
ATOM 858 C C . ALA A 1 106 ? -6.093 10.536 2.852 1.00 73.25 106 ALA A C 1
ATOM 860 O O . ALA A 1 106 ? -7.248 10.296 3.188 1.00 73.25 106 ALA A O 1
ATOM 861 N N . ASP A 1 107 ? -5.367 11.491 3.430 1.00 65.31 107 ASP A N 1
ATOM 862 C CA . ASP A 1 107 ? -5.844 12.272 4.580 1.00 65.31 107 ASP A CA 1
ATOM 863 C C . ASP A 1 107 ? -6.626 13.531 4.168 1.00 65.31 107 ASP A C 1
ATOM 865 O O . ASP A 1 107 ? -7.083 14.297 5.017 1.00 65.31 107 ASP A O 1
ATOM 869 N N . ASP A 1 108 ? -6.783 13.771 2.863 1.00 57.50 108 ASP A N 1
ATOM 870 C CA . ASP A 1 108 ? -7.283 15.034 2.334 1.00 57.50 108 ASP A CA 1
ATOM 871 C C . ASP A 1 108 ? -8.726 14.898 1.815 1.00 57.50 108 ASP A C 1
ATOM 873 O O . ASP A 1 108 ? -8.997 14.470 0.692 1.00 57.50 108 ASP A O 1
ATOM 877 N N . THR A 1 109 ? -9.680 15.282 2.664 1.00 55.69 109 THR A N 1
ATOM 878 C CA . THR A 1 109 ? -11.135 15.064 2.522 1.00 55.69 109 THR A CA 1
ATOM 879 C C . THR A 1 109 ? -11.806 15.775 1.343 1.00 55.69 109 THR A C 1
ATOM 881 O O . THR A 1 109 ? -12.986 15.560 1.090 1.00 55.69 109 THR A O 1
ATOM 884 N N . SER A 1 110 ? -11.092 16.631 0.609 1.00 49.00 110 SER A N 1
ATOM 885 C CA . SER A 1 110 ? -11.693 17.483 -0.428 1.00 49.00 110 SER A CA 1
ATOM 886 C C . SER A 1 110 ? -11.547 16.956 -1.861 1.00 49.00 110 SER A C 1
ATOM 888 O O . SER A 1 110 ? -12.356 17.326 -2.705 1.00 49.00 110 SER A O 1
ATOM 890 N N . MET A 1 111 ? -10.549 16.105 -2.147 1.00 53.41 111 MET A N 1
ATOM 891 C CA . MET A 1 111 ? -10.293 15.492 -3.467 1.00 53.41 111 MET A CA 1
ATOM 892 C C . MET A 1 111 ? -9.385 14.256 -3.314 1.00 53.41 111 MET A C 1
ATOM 894 O O . MET A 1 111 ? -8.254 14.241 -3.803 1.00 53.41 111 MET A O 1
ATOM 898 N N . SER A 1 112 ? -9.845 13.241 -2.582 1.00 59.91 112 SER A N 1
ATOM 899 C CA . SER A 1 112 ? -9.076 12.008 -2.394 1.00 59.91 112 SER A CA 1
ATOM 900 C C . SER A 1 112 ? -9.063 11.176 -3.683 1.00 59.91 112 SER A C 1
ATOM 902 O O . SER A 1 112 ? -10.107 10.945 -4.290 1.00 59.91 112 SER A O 1
ATOM 904 N N . LEU A 1 113 ? -7.881 10.703 -4.103 1.00 63.00 113 LEU A N 1
ATOM 905 C CA . LEU A 1 113 ? -7.749 9.676 -5.154 1.00 63.00 113 LEU A CA 1
ATOM 906 C C . LEU A 1 113 ? -8.308 8.322 -4.704 1.00 63.00 113 LEU A C 1
ATOM 908 O O . LEU A 1 113 ? -8.440 7.399 -5.511 1.00 63.00 113 LEU A O 1
ATOM 912 N N . PHE A 1 114 ? -8.588 8.191 -3.412 1.00 68.50 114 PHE A N 1
ATOM 913 C CA . PHE A 1 114 ? -9.031 6.958 -2.818 1.00 68.50 114 PHE A CA 1
ATOM 914 C C . PHE A 1 114 ? -10.554 6.893 -2.749 1.00 68.50 114 PHE A C 1
ATOM 916 O O . PHE A 1 114 ? -11.198 7.881 -2.391 1.00 68.50 114 PHE A O 1
ATOM 923 N N . PRO A 1 115 ? -11.139 5.725 -3.055 1.00 66.88 115 PRO A N 1
ATOM 924 C CA . PRO A 1 115 ? -12.563 5.525 -2.866 1.00 66.88 115 PRO A CA 1
ATOM 925 C C . PRO A 1 115 ? -12.913 5.660 -1.381 1.00 66.88 115 PRO A C 1
ATOM 927 O O . PRO A 1 115 ? -12.183 5.166 -0.515 1.00 66.88 115 PRO A O 1
ATOM 930 N N . GLU A 1 116 ? -14.045 6.303 -1.089 1.00 64.44 116 GLU A N 1
ATOM 931 C CA . GLU A 1 116 ? -14.582 6.320 0.269 1.00 64.44 116 GLU A CA 1
ATOM 932 C C . GLU A 1 116 ? -14.834 4.878 0.736 1.00 64.44 116 GLU A C 1
ATOM 934 O O . GLU A 1 116 ? -15.396 4.070 -0.017 1.00 64.44 116 GLU A O 1
ATOM 939 N N . PRO A 1 117 ? -14.410 4.515 1.959 1.00 61.75 117 PRO A N 1
ATOM 940 C CA . PRO A 1 117 ? -14.704 3.199 2.489 1.00 61.75 117 PRO A CA 1
ATOM 941 C C . PRO A 1 117 ? -16.220 3.048 2.626 1.00 61.75 117 PRO A C 1
ATOM 943 O O . PRO A 1 117 ? -16.877 3.843 3.296 1.00 61.75 117 PRO A O 1
ATOM 946 N N . GLN A 1 118 ? -16.783 2.013 2.001 1.00 61.56 118 GLN A N 1
ATOM 947 C CA . GLN A 1 118 ? -18.182 1.665 2.232 1.00 61.56 118 GLN A CA 1
ATOM 948 C C . GLN A 1 118 ? -18.384 1.350 3.716 1.00 61.56 118 GLN A C 1
ATOM 950 O O . GLN A 1 118 ? -17.523 0.736 4.353 1.00 61.56 118 GLN A O 1
ATOM 955 N N . ILE A 1 119 ? -19.528 1.765 4.265 1.00 57.94 119 ILE A N 1
ATOM 956 C CA . ILE A 1 119 ? -19.900 1.445 5.643 1.00 57.94 119 ILE A CA 1
ATOM 957 C C . ILE A 1 119 ? -20.089 -0.068 5.723 1.00 57.94 119 ILE A C 1
ATOM 959 O O . ILE A 1 119 ? -21.076 -0.626 5.248 1.00 57.94 119 ILE A O 1
ATOM 963 N N . ILE A 1 120 ? -19.104 -0.738 6.307 1.00 57.44 120 ILE A N 1
ATOM 964 C CA . ILE A 1 120 ? -19.102 -2.181 6.480 1.00 57.44 120 ILE A CA 1
ATOM 965 C C . ILE A 1 120 ? -19.324 -2.471 7.960 1.00 57.44 120 ILE A C 1
ATOM 967 O O . ILE A 1 120 ? -18.556 -2.042 8.821 1.00 57.44 120 ILE A O 1
ATOM 971 N N . LEU A 1 121 ? -20.380 -3.225 8.262 1.00 49.97 121 LEU A N 1
ATOM 972 C CA . LEU A 1 121 ? -20.608 -3.766 9.596 1.00 49.97 121 LEU A CA 1
ATOM 973 C C . LEU A 1 121 ? -19.576 -4.870 9.861 1.00 49.97 121 LEU A C 1
ATOM 975 O O . LEU A 1 121 ? -19.717 -6.013 9.420 1.00 49.97 121 LEU A O 1
ATOM 979 N N . CYS A 1 122 ? -18.514 -4.512 10.581 1.00 51.28 122 CYS A N 1
ATOM 980 C CA . CYS A 1 122 ? -17.492 -5.447 11.034 1.00 51.28 122 CYS A CA 1
ATOM 981 C C . CYS A 1 122 ? -18.088 -6.392 12.085 1.00 51.28 122 CYS A C 1
ATOM 983 O O . CYS A 1 122 ? -18.225 -6.042 13.256 1.00 51.28 122 CYS A O 1
ATOM 985 N N . THR A 1 123 ? -18.445 -7.611 11.678 1.00 48.44 123 THR A N 1
ATOM 986 C CA . THR A 1 123 ? -18.788 -8.681 12.624 1.00 48.44 123 THR A CA 1
ATOM 987 C C . THR A 1 123 ? -17.522 -9.456 13.018 1.00 48.44 123 THR A C 1
ATOM 989 O O . THR A 1 123 ? -16.551 -9.475 12.262 1.00 48.44 123 THR A O 1
ATOM 992 N N . PRO A 1 124 ? -17.497 -10.162 14.163 1.00 45.94 124 PRO A N 1
ATOM 993 C CA . PRO A 1 124 ? -16.385 -11.050 14.535 1.00 45.94 124 PRO A CA 1
ATOM 994 C C . PRO A 1 124 ? -16.186 -12.253 13.589 1.00 45.94 124 PRO A C 1
ATOM 996 O O . PRO A 1 124 ? -15.347 -13.114 13.853 1.00 45.94 124 PRO A O 1
ATOM 999 N N . ARG A 1 125 ? -16.956 -12.357 12.499 1.00 45.41 125 ARG A N 1
ATOM 1000 C CA . ARG A 1 125 ? -16.830 -13.386 11.465 1.00 45.41 125 ARG A CA 1
ATOM 1001 C C . ARG A 1 125 ? -16.417 -12.715 10.151 1.00 45.41 125 ARG A C 1
ATOM 1003 O O . ARG A 1 125 ? -16.917 -11.650 9.823 1.00 45.41 125 ARG A O 1
ATOM 1010 N N . LEU A 1 126 ? -15.558 -13.377 9.373 1.00 44.34 126 LEU A N 1
ATOM 1011 C CA . LEU A 1 126 ? -15.029 -12.941 8.062 1.00 44.34 126 LEU A CA 1
ATOM 1012 C C . LEU A 1 126 ? -16.087 -12.605 6.984 1.00 44.34 126 LEU A C 1
ATOM 1014 O O . LEU A 1 126 ? -15.722 -12.208 5.884 1.00 44.34 126 LEU A O 1
ATOM 1018 N N . ASN A 1 127 ? -17.382 -12.745 7.276 1.00 39.94 127 ASN A N 1
ATOM 1019 C CA . ASN A 1 127 ? -18.463 -12.435 6.351 1.00 39.94 127 ASN A CA 1
ATOM 1020 C C . ASN A 1 127 ? -19.000 -11.032 6.646 1.00 39.94 127 ASN A C 1
ATOM 1022 O O . ASN A 1 127 ? -19.791 -10.838 7.570 1.00 39.94 127 ASN A O 1
ATOM 1026 N N . CYS A 1 128 ? -18.571 -10.060 5.844 1.00 45.12 128 CYS A N 1
ATOM 1027 C CA . CYS A 1 128 ? -19.240 -8.768 5.752 1.00 45.12 128 CYS A CA 1
ATOM 1028 C C . CYS A 1 128 ? -20.540 -8.942 4.971 1.00 45.12 128 CYS A C 1
ATOM 1030 O O . CYS A 1 128 ? -20.520 -9.270 3.787 1.00 45.12 128 CYS A O 1
ATOM 1032 N N . ILE A 1 129 ? -21.670 -8.735 5.640 1.00 43.78 129 ILE A N 1
ATOM 1033 C CA . ILE A 1 129 ? -22.954 -8.544 4.972 1.00 43.78 129 ILE A CA 1
ATOM 1034 C C . ILE A 1 129 ? -23.045 -7.037 4.735 1.00 43.78 129 ILE A C 1
ATOM 1036 O O . ILE A 1 129 ? -23.106 -6.274 5.696 1.00 43.78 129 ILE A O 1
ATOM 1040 N N . PHE A 1 130 ? -22.962 -6.613 3.472 1.00 40.94 130 PHE A N 1
ATOM 1041 C CA . PHE A 1 130 ? -23.211 -5.227 3.072 1.00 40.94 130 PHE A CA 1
ATOM 1042 C C . PHE A 1 130 ? -24.536 -4.754 3.686 1.00 40.94 130 PHE A C 1
ATOM 1044 O O . PHE A 1 130 ? -25.556 -5.425 3.510 1.00 40.94 130 PHE A O 1
ATOM 1051 N N . CYS A 1 131 ? -24.528 -3.633 4.410 1.00 36.38 131 CYS A N 1
ATOM 1052 C CA . CYS A 1 131 ? -25.761 -3.005 4.872 1.00 36.38 131 CYS A CA 1
ATOM 1053 C C . CYS A 1 131 ? -26.172 -1.900 3.886 1.00 36.38 131 CYS A C 1
ATOM 1055 O O . CYS A 1 131 ? -25.319 -1.077 3.552 1.00 36.38 131 CYS A O 1
ATOM 1057 N N . PRO A 1 132 ? -27.427 -1.915 3.393 1.00 36.34 132 PRO A N 1
ATOM 1058 C CA . PRO A 1 132 ? -28.003 -0.815 2.623 1.00 36.34 132 PRO A CA 1
ATOM 1059 C C . PRO A 1 132 ? -28.172 0.456 3.462 1.00 36.34 132 PRO A C 1
ATOM 1061 O O . PRO A 1 132 ? -28.296 0.338 4.705 1.00 36.34 132 PRO A O 1
#

Secondary structure (DSSP, 8-state):
-PPPHHHHHHHHHHH--TTS-HHHHHHHHHHHHHHHHHHHHHHHHHTSTT--SS-HHHHHHHHHHHHHHTGGGT-TTSPPPTT-HHHHHHHHHHHTHHHHHHHTTTT-TTS-SSPPPP-----SSS------

Foldseek 3Di:
DQLPVVLVVCCCVVQPDPQDDPVLVVVLVVLLQALVLLVVVLVVQVVDPPDDNQDPSLVVSLVVQLCSLVVCVPDVVDPDGPPSCSNVSSVVCSVCVVVNCVSNPVVPPPDHSHDDRQPWDDDPDPDTDRDD

pLDDT: mean 74.98, std 14.62, range [36.34, 92.69]

Radius of gyration: 15.94 Å; chains: 1; bounding box: 46×35×42 Å